Protein AF-A0A2V8Q7W3-F1 (afdb_monomer_lite)

Foldseek 3Di:
DDDDPPDDDDPDDDQWAKEWEFDAPDLVGDTDIFIAIGGDDPQDFQVNVLVRCQVFVATPVRHHDHRDDAFDDDLPPDPLRQWWQWVNDTDRRSRHGRSPHDPPIYTGHDPVDSD

Secondary structure (DSSP, 8-state):
----------SS--SEEEEEEEE-SSTTSPPEEEEEEEE--TT-BHHHHHHHHHHS-B-TTS-B-PPP----S-SSSSS-TTEEEETTEEEETTT-BGGGSPSSEEEE--TTS--

Sequence (115 aa):
MSATHSNRKSTTPPKTVEVHIRRRANPDSAQYWEEFEIPYRPNLNVITVLMEIQKNPVTKAGTKTTPPVWSMNCLEQVCGICTMVINGRARQSCSALIDNLEQPIKLEPMSKFPN

Structure (mmCIF, N/CA/C/O backbone):
data_AF-A0A2V8Q7W3-F1
#
_entry.id   AF-A0A2V8Q7W3-F1
#
loop_
_atom_site.group_PDB
_atom_site.id
_atom_site.type_symbol
_atom_site.label_atom_id
_atom_site.label_alt_id
_atom_site.label_comp_id
_atom_site.label_asym_id
_atom_site.label_entity_id
_atom_site.label_seq_id
_atom_site.pdbx_PDB_ins_code
_atom_site.Cartn_x
_atom_site.Cartn_y
_atom_site.Cartn_z
_atom_site.occupancy
_atom_site.B_iso_or_equiv
_atom_site.auth_seq_id
_atom_site.auth_comp_id
_atom_site.auth_asym_id
_atom_site.auth_atom_id
_atom_site.pdbx_PDB_model_num
ATOM 1 N N . MET A 1 1 ? -31.824 0.593 -17.071 1.00 37.53 1 MET A N 1
ATOM 2 C CA . MET A 1 1 ? -31.912 -0.314 -15.908 1.00 37.53 1 MET A CA 1
ATOM 3 C C . MET A 1 1 ? -30.762 0.035 -14.975 1.00 37.53 1 MET A C 1
ATOM 5 O O . MET A 1 1 ? -29.636 -0.367 -15.228 1.00 37.53 1 MET A O 1
ATOM 9 N N . SER A 1 2 ? -31.019 0.908 -14.000 1.00 38.16 2 SER A N 1
ATOM 10 C CA . SER A 1 2 ? -29.998 1.444 -13.090 1.00 38.16 2 SER A CA 1
ATOM 11 C C . SER A 1 2 ? -29.834 0.524 -11.886 1.00 38.16 2 SER A C 1
ATOM 13 O O . SER A 1 2 ? -30.788 0.332 -11.139 1.00 38.16 2 SER A O 1
ATOM 15 N N . ALA A 1 3 ? -28.635 -0.019 -11.681 1.00 40.38 3 ALA A N 1
ATOM 16 C CA . ALA A 1 3 ? -28.267 -0.701 -10.445 1.00 40.38 3 ALA A CA 1
ATOM 17 C C . ALA A 1 3 ? -27.443 0.256 -9.572 1.00 40.38 3 ALA A C 1
ATOM 19 O O . ALA A 1 3 ? -26.225 0.377 -9.711 1.00 40.38 3 ALA A O 1
ATOM 20 N N . THR A 1 4 ? -28.128 0.968 -8.680 1.00 44.62 4 THR A N 1
ATOM 21 C CA . THR A 1 4 ? -27.537 1.729 -7.574 1.00 44.62 4 THR A CA 1
ATOM 22 C C . THR A 1 4 ? -26.795 0.782 -6.631 1.00 44.62 4 THR A C 1
ATOM 24 O O . THR A 1 4 ? -27.418 0.090 -5.830 1.00 44.62 4 THR A O 1
ATOM 27 N N . HIS A 1 5 ? -25.463 0.769 -6.693 1.00 45.50 5 HIS A N 1
ATOM 28 C CA . HIS A 1 5 ? -24.632 0.172 -5.647 1.00 45.50 5 HIS A CA 1
ATOM 29 C C . HIS A 1 5 ? -24.523 1.163 -4.483 1.00 45.50 5 HIS A C 1
ATOM 31 O O . HIS A 1 5 ? -23.671 2.049 -4.467 1.00 45.50 5 HIS A O 1
ATOM 37 N N . SER A 1 6 ? -25.437 1.040 -3.520 1.00 48.25 6 SER A N 1
ATOM 38 C CA . SER A 1 6 ? -25.343 1.725 -2.231 1.00 48.25 6 SER A CA 1
ATOM 39 C C . SER A 1 6 ? -24.322 0.984 -1.363 1.00 48.25 6 SER A C 1
ATOM 41 O O . SER A 1 6 ? -24.628 -0.050 -0.775 1.00 48.25 6 SER A O 1
ATOM 43 N N . ASN A 1 7 ? -23.085 1.482 -1.321 1.00 52.91 7 ASN A N 1
ATOM 44 C CA . ASN A 1 7 ? -22.063 0.961 -0.419 1.00 52.91 7 ASN A CA 1
ATOM 45 C C . ASN A 1 7 ? -22.307 1.531 0.992 1.00 52.91 7 ASN A C 1
ATOM 47 O O . ASN A 1 7 ? -21.956 2.677 1.280 1.00 52.91 7 ASN A O 1
ATOM 51 N N . ARG A 1 8 ? -22.965 0.757 1.864 1.00 49.94 8 ARG A N 1
ATOM 52 C CA . ARG A 1 8 ? -23.105 1.086 3.292 1.00 49.94 8 ARG A CA 1
ATOM 53 C C . ARG A 1 8 ? -21.735 0.952 3.965 1.00 49.94 8 ARG A C 1
ATOM 55 O O . ARG A 1 8 ? -21.333 -0.151 4.317 1.00 49.94 8 ARG A O 1
ATOM 62 N N . LYS A 1 9 ? -21.044 2.072 4.204 1.00 55.06 9 LYS A N 1
ATOM 63 C CA . LYS A 1 9 ? -19.940 2.104 5.178 1.00 55.06 9 LYS A CA 1
ATOM 64 C C . LYS A 1 9 ? -20.516 1.812 6.571 1.00 55.06 9 LYS A C 1
ATOM 66 O O . LYS A 1 9 ? -21.441 2.491 7.012 1.00 55.06 9 LYS A O 1
ATOM 71 N N . SER A 1 10 ? -20.002 0.784 7.240 1.00 53.62 10 SER A N 1
ATOM 72 C CA . SER A 1 10 ? -20.343 0.435 8.622 1.00 53.62 10 SER A CA 1
ATOM 73 C C . SER A 1 10 ? -19.982 1.572 9.588 1.00 53.62 10 SER A C 1
ATOM 75 O O . SER A 1 10 ? -18.913 2.163 9.478 1.00 53.62 10 SER A O 1
ATOM 77 N N . THR A 1 11 ? -20.852 1.856 10.561 1.00 63.66 11 THR A N 1
ATOM 78 C CA . THR A 1 11 ? -20.721 2.970 11.526 1.00 63.66 11 THR A CA 1
ATOM 79 C C . THR A 1 11 ? -19.593 2.783 12.555 1.00 63.66 11 THR A C 1
ATOM 81 O O . THR A 1 11 ? -19.279 3.704 13.302 1.00 63.66 11 THR A O 1
ATOM 84 N N . THR A 1 12 ? -18.958 1.610 12.602 1.00 72.94 12 THR A N 1
ATOM 85 C CA . THR A 1 12 ? -17.813 1.324 13.477 1.00 72.94 12 THR A CA 1
ATOM 86 C C . THR A 1 12 ? -16.576 1.059 12.620 1.00 72.94 12 THR A C 1
ATOM 88 O O . THR A 1 12 ? -16.663 0.230 11.707 1.00 72.94 12 THR A O 1
ATOM 91 N N . PRO A 1 13 ? -15.440 1.739 12.878 1.00 76.31 13 PRO A N 1
ATOM 92 C CA . PRO A 1 13 ? -14.206 1.474 12.152 1.00 76.31 13 PRO A CA 1
ATOM 93 C C . PRO A 1 13 ? -13.745 0.028 12.390 1.00 76.31 13 PRO A C 1
ATOM 95 O O . PRO A 1 13 ? -13.917 -0.495 13.498 1.00 76.31 13 PRO A O 1
ATOM 98 N N . PRO A 1 14 ? -13.178 -0.640 11.371 1.00 86.25 14 PRO A N 1
ATOM 99 C CA . PRO A 1 14 ? -12.709 -2.009 11.518 1.00 86.25 14 PRO A CA 1
ATOM 100 C C . PRO A 1 14 ? -11.544 -2.072 12.514 1.00 86.25 14 PRO A C 1
ATOM 102 O O . PRO A 1 14 ? -10.823 -1.097 12.709 1.00 86.25 14 PRO A O 1
ATOM 105 N N . LYS A 1 15 ? -11.342 -3.229 13.153 1.00 92.00 15 LYS A N 1
ATOM 106 C CA . LYS A 1 15 ? -10.184 -3.439 14.042 1.00 92.00 15 LYS A CA 1
ATOM 107 C C . LYS A 1 15 ? -8.879 -3.569 13.256 1.00 92.00 15 LYS A C 1
ATOM 109 O O . LYS A 1 15 ? -7.822 -3.177 13.744 1.00 92.00 15 LYS A O 1
ATOM 114 N N . THR A 1 16 ? -8.963 -4.126 12.053 1.00 95.50 16 THR A N 1
ATOM 115 C CA . THR A 1 16 ? -7.827 -4.429 11.187 1.00 95.50 16 THR A CA 1
ATOM 116 C C . THR A 1 16 ? -8.133 -4.071 9.734 1.00 95.50 16 THR A C 1
ATOM 118 O O . THR A 1 16 ? -9.282 -3.865 9.345 1.00 95.50 16 THR A O 1
ATOM 121 N N . VAL A 1 17 ? -7.075 -3.938 8.945 1.00 96.25 17 VAL A N 1
ATOM 122 C CA . VAL A 1 17 ? -7.081 -3.625 7.516 1.00 96.25 17 VAL A CA 1
ATOM 123 C C . VAL A 1 17 ? -6.414 -4.795 6.810 1.00 96.25 17 VAL A C 1
ATOM 125 O O . VAL A 1 17 ? -5.293 -5.161 7.170 1.00 96.25 17 VAL A O 1
ATOM 128 N N . GLU A 1 18 ? -7.078 -5.356 5.805 1.00 97.62 18 GLU A N 1
ATOM 129 C CA . GLU A 1 18 ? -6.526 -6.444 5.004 1.00 97.62 18 GLU A CA 1
ATOM 130 C C . GLU A 1 18 ? -5.922 -5.896 3.711 1.00 97.62 18 GLU A C 1
ATOM 132 O O . GLU A 1 18 ? -6.578 -5.180 2.948 1.00 97.62 18 GLU A O 1
ATOM 137 N N . VAL A 1 19 ? -4.655 -6.227 3.465 1.00 98.06 19 VAL A N 1
ATOM 138 C CA . VAL A 1 19 ? -3.912 -5.739 2.303 1.00 98.06 19 VAL A CA 1
ATOM 139 C C . VAL A 1 19 ? -3.241 -6.894 1.584 1.00 98.06 19 VAL A C 1
ATOM 141 O O . VAL A 1 19 ? -2.495 -7.671 2.174 1.00 98.06 19 VAL A O 1
ATOM 144 N N . HIS A 1 20 ? -3.507 -6.998 0.289 1.00 98.56 20 HIS A N 1
ATOM 145 C CA . HIS A 1 20 ? -2.921 -7.977 -0.614 1.00 98.56 20 HIS A CA 1
ATOM 146 C C . HIS A 1 20 ? -1.891 -7.268 -1.481 1.00 98.56 20 HIS A C 1
ATOM 148 O O . HIS A 1 20 ? -2.213 -6.310 -2.185 1.00 98.56 20 HIS A O 1
ATOM 154 N N . ILE A 1 21 ? -0.649 -7.730 -1.440 1.00 98.25 21 ILE A N 1
ATOM 155 C CA . ILE A 1 21 ? 0.455 -7.149 -2.202 1.00 98.25 21 ILE A CA 1
ATOM 156 C C . ILE A 1 21 ? 0.864 -8.144 -3.279 1.00 98.25 21 ILE A C 1
ATOM 158 O O . ILE A 1 21 ? 1.189 -9.292 -2.976 1.00 98.25 21 ILE A O 1
ATOM 162 N N . ARG A 1 22 ? 0.873 -7.706 -4.540 1.00 96.81 22 ARG A N 1
ATOM 163 C CA . ARG A 1 22 ? 1.427 -8.489 -5.645 1.00 96.81 22 ARG A CA 1
ATOM 164 C C . ARG A 1 22 ? 2.943 -8.367 -5.628 1.00 96.81 22 ARG A C 1
ATOM 166 O O . ARG A 1 22 ? 3.490 -7.281 -5.820 1.00 96.81 22 ARG A O 1
ATOM 173 N N . ARG A 1 23 ? 3.616 -9.484 -5.377 1.00 94.12 23 ARG A N 1
ATOM 174 C CA . ARG A 1 23 ? 5.060 -9.568 -5.150 1.00 94.12 23 ARG A CA 1
ATOM 175 C C . ARG A 1 23 ? 5.714 -10.513 -6.143 1.00 94.12 23 ARG A C 1
ATOM 177 O O . ARG A 1 23 ? 5.060 -11.362 -6.738 1.00 94.12 23 ARG A O 1
ATOM 184 N N . ARG A 1 24 ? 7.025 -10.362 -6.291 1.00 92.88 24 ARG A N 1
ATOM 185 C CA . ARG A 1 24 ? 7.926 -11.321 -6.931 1.00 92.88 24 ARG A CA 1
ATOM 186 C C . ARG A 1 24 ? 9.271 -11.270 -6.210 1.00 92.88 24 ARG A C 1
ATOM 188 O O . ARG A 1 24 ? 9.597 -10.243 -5.614 1.00 92.88 24 ARG A O 1
ATOM 195 N N . ALA A 1 25 ? 10.035 -12.355 -6.240 1.00 90.31 25 ALA A N 1
ATOM 196 C CA . ALA A 1 25 ? 11.333 -12.423 -5.566 1.00 90.31 25 ALA A CA 1
ATOM 197 C C . ALA A 1 25 ? 12.440 -11.708 -6.359 1.00 90.31 25 ALA A C 1
ATOM 199 O O . ALA A 1 25 ? 13.340 -11.106 -5.782 1.00 90.31 25 ALA A O 1
ATOM 200 N N . ASN A 1 26 ? 12.376 -11.792 -7.687 1.00 89.69 26 ASN A N 1
ATOM 201 C CA . ASN A 1 26 ? 13.331 -11.220 -8.633 1.00 89.69 26 ASN A CA 1
ATOM 202 C C . ASN A 1 26 ? 12.685 -11.058 -10.029 1.00 89.69 26 ASN A C 1
ATOM 204 O O . ASN A 1 26 ? 11.550 -11.517 -10.224 1.00 89.69 26 ASN A O 1
ATOM 208 N N . PRO A 1 27 ? 13.388 -10.436 -11.000 1.00 87.75 27 PRO A N 1
ATOM 209 C CA . PRO A 1 27 ? 12.859 -10.204 -12.336 1.00 87.75 27 PRO A CA 1
ATOM 210 C C . PRO A 1 27 ? 12.343 -11.405 -13.123 1.00 87.75 27 PRO A C 1
ATOM 212 O O . PRO A 1 27 ? 11.419 -11.244 -13.922 1.00 87.75 27 PRO A O 1
ATOM 215 N N . ASP A 1 28 ? 12.877 -12.586 -12.838 1.00 90.19 28 ASP A N 1
ATOM 216 C CA . ASP A 1 28 ? 12.583 -13.821 -13.567 1.00 90.19 28 ASP A CA 1
ATOM 217 C C . ASP A 1 28 ? 11.594 -14.728 -12.815 1.00 90.19 28 ASP A C 1
ATOM 219 O O . ASP A 1 28 ? 11.186 -15.779 -13.308 1.00 90.19 28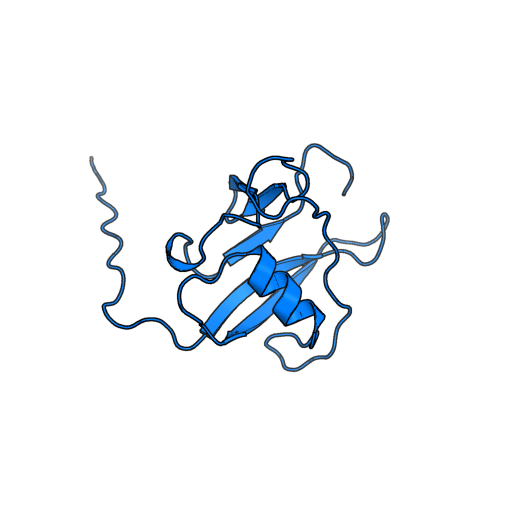 ASP A O 1
ATOM 223 N N . SER A 1 29 ? 11.190 -14.334 -11.604 1.00 92.25 29 SER A N 1
ATOM 224 C CA . SER A 1 29 ? 10.275 -15.106 -10.762 1.00 92.25 29 SER A CA 1
ATOM 225 C C . SER A 1 29 ? 8.804 -14.804 -11.053 1.00 92.25 29 SER A C 1
ATOM 227 O O . SER A 1 29 ? 8.425 -13.674 -11.376 1.00 92.25 29 SER A O 1
ATOM 229 N N . ALA A 1 30 ? 7.957 -15.821 -10.877 1.00 93.19 30 ALA A N 1
ATOM 230 C CA . ALA A 1 30 ? 6.513 -15.668 -10.975 1.00 93.19 30 ALA A CA 1
ATOM 231 C C . ALA A 1 30 ? 5.988 -14.677 -9.926 1.00 93.19 30 ALA A C 1
ATOM 233 O O . ALA A 1 30 ? 6.448 -14.639 -8.783 1.00 93.19 30 ALA A O 1
ATOM 234 N N . GLN A 1 31 ? 4.992 -13.889 -10.323 1.00 93.94 31 GLN A N 1
ATOM 235 C CA . GLN A 1 31 ? 4.292 -13.007 -9.403 1.00 93.94 31 GLN A CA 1
ATOM 236 C C . GLN A 1 31 ? 3.300 -13.806 -8.556 1.00 93.94 31 GLN A C 1
ATOM 238 O O . GLN A 1 31 ? 2.613 -14.694 -9.061 1.00 93.94 31 GLN A O 1
ATOM 243 N N . TYR A 1 32 ? 3.195 -13.452 -7.284 1.00 95.75 32 TYR A N 1
ATOM 244 C CA . TYR A 1 32 ? 2.280 -14.063 -6.328 1.00 95.75 32 TYR A CA 1
ATOM 245 C C . TYR A 1 32 ? 1.622 -12.991 -5.462 1.00 95.75 32 TYR A C 1
ATOM 247 O O . TYR A 1 32 ? 2.119 -11.870 -5.342 1.00 95.75 32 TYR A O 1
ATOM 255 N N . TRP A 1 33 ? 0.482 -13.333 -4.871 1.00 97.56 33 TRP A N 1
ATOM 256 C CA . TRP A 1 33 ? -0.180 -12.489 -3.885 1.00 97.56 33 TRP A CA 1
ATOM 257 C C . TRP A 1 33 ? 0.286 -12.872 -2.494 1.00 97.56 33 TRP A C 1
ATOM 259 O O . TRP A 1 33 ? 0.323 -14.051 -2.147 1.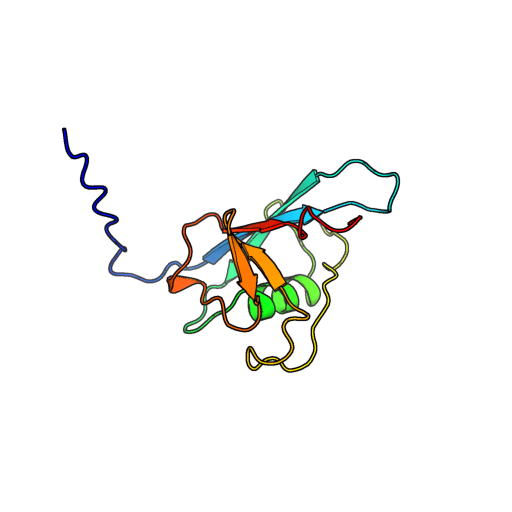00 97.56 33 TRP A O 1
ATOM 269 N N . GLU A 1 34 ? 0.630 -11.867 -1.706 1.00 97.75 34 GLU A N 1
ATOM 270 C CA . GLU A 1 34 ? 0.909 -12.038 -0.293 1.00 97.75 34 GLU A CA 1
ATOM 271 C C . GLU A 1 34 ? -0.045 -11.171 0.521 1.00 97.75 34 GLU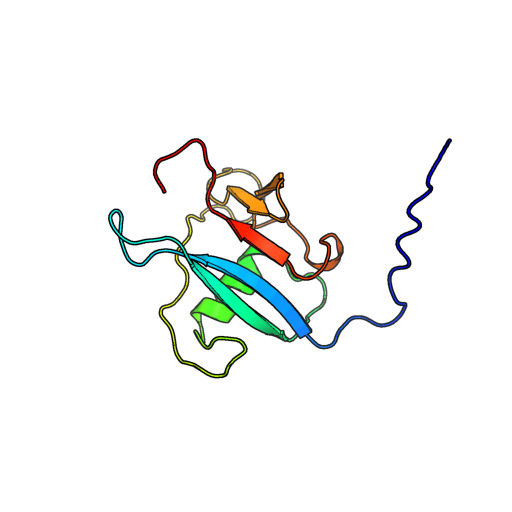 A C 1
ATOM 273 O O . GLU A 1 34 ? -0.241 -9.990 0.229 1.00 97.75 34 GLU A O 1
ATOM 278 N N . GLU A 1 35 ? -0.668 -11.786 1.518 1.00 98.50 35 GLU A N 1
ATOM 279 C CA . GLU A 1 35 ? -1.746 -11.188 2.295 1.00 98.50 35 GLU A CA 1
ATOM 280 C C . GLU A 1 35 ? -1.236 -10.767 3.668 1.00 98.50 35 GLU A C 1
ATOM 282 O O . GLU A 1 35 ? -0.532 -11.519 4.347 1.00 98.50 35 GLU A O 1
ATOM 287 N N . PHE A 1 36 ? -1.631 -9.573 4.092 1.00 98.38 36 PHE A N 1
ATOM 288 C CA . PHE A 1 36 ? -1.263 -8.973 5.364 1.00 98.38 36 PHE A CA 1
ATOM 289 C C . PHE A 1 36 ? -2.504 -8.454 6.073 1.00 98.38 36 PHE A C 1
ATOM 291 O O . PHE A 1 36 ? -3.440 -7.963 5.440 1.00 98.38 36 PHE A O 1
ATOM 298 N N . GLU A 1 37 ? -2.479 -8.518 7.398 1.00 97.50 37 GLU A N 1
ATOM 299 C CA . GLU A 1 37 ? -3.500 -7.928 8.250 1.00 97.50 37 GLU A CA 1
ATOM 300 C C . GLU A 1 37 ? -2.826 -6.972 9.233 1.00 97.50 37 GLU A C 1
ATOM 302 O O . GLU A 1 37 ? -1.915 -7.361 9.964 1.00 97.50 37 GLU A O 1
ATOM 307 N N . ILE A 1 38 ? -3.241 -5.705 9.215 1.00 95.88 38 ILE A N 1
ATOM 308 C CA . ILE A 1 38 ? -2.604 -4.635 9.990 1.00 95.88 38 ILE A CA 1
ATOM 309 C C . ILE A 1 38 ? -3.630 -3.990 10.922 1.00 95.88 38 ILE A C 1
ATOM 311 O O . ILE A 1 38 ? -4.754 -3.735 10.485 1.00 95.88 38 ILE A O 1
ATOM 315 N N . PRO A 1 39 ? -3.279 -3.682 12.187 1.00 95.00 39 PRO A N 1
ATOM 316 C CA . PRO A 1 39 ? -4.161 -2.943 13.082 1.00 95.00 39 PRO A CA 1
ATOM 317 C C . PRO A 1 39 ? -4.597 -1.613 12.468 1.00 95.00 39 PRO A C 1
ATOM 319 O O . PRO A 1 39 ? -3.774 -0.813 12.012 1.00 95.00 39 PRO A O 1
ATOM 322 N N . TYR A 1 40 ? -5.903 -1.369 12.467 1.00 94.88 40 TYR A N 1
ATOM 323 C CA . TYR A 1 40 ? -6.457 -0.122 11.968 1.00 94.88 40 TYR A CA 1
ATOM 324 C C . TYR A 1 40 ? -6.094 1.047 12.893 1.00 94.88 40 TYR A C 1
ATOM 326 O O . TYR A 1 40 ? -6.088 0.924 14.120 1.00 94.88 40 TYR A O 1
ATOM 334 N N . ARG A 1 41 ? -5.835 2.211 12.289 1.00 92.94 41 ARG A N 1
ATOM 335 C CA . ARG A 1 41 ? -5.647 3.494 12.975 1.00 92.94 41 ARG A CA 1
ATOM 336 C C . ARG A 1 41 ? -6.357 4.585 12.171 1.00 92.94 41 ARG A C 1
ATOM 338 O O . ARG A 1 41 ? -6.325 4.508 10.943 1.00 92.94 41 ARG A O 1
ATOM 345 N N . PRO A 1 42 ? -6.930 5.621 12.806 1.00 92.44 42 PRO A N 1
ATOM 346 C CA . PRO A 1 42 ? -7.471 6.763 12.074 1.00 92.44 42 PRO A CA 1
ATOM 347 C C . PRO A 1 42 ? -6.431 7.387 11.136 1.00 92.44 42 PRO A C 1
ATOM 349 O O . PRO A 1 42 ? -5.255 7.490 11.494 1.00 92.44 42 PRO A O 1
ATOM 352 N N . ASN A 1 43 ? -6.874 7.829 9.955 1.00 90.50 43 ASN A N 1
ATOM 353 C CA . ASN A 1 43 ? -6.041 8.490 8.941 1.00 90.50 43 ASN A CA 1
ATOM 354 C C . ASN A 1 43 ? -4.884 7.629 8.395 1.00 90.50 43 ASN A C 1
ATOM 356 O O . ASN A 1 43 ? -3.878 8.163 7.924 1.00 90.50 43 ASN A O 1
ATOM 360 N N . LEU A 1 44 ? -5.009 6.298 8.438 1.00 94.88 44 LEU A N 1
ATOM 361 C CA . LEU A 1 44 ? -4.047 5.409 7.791 1.00 94.88 44 LEU A CA 1
ATOM 362 C C . LEU A 1 44 ? -4.060 5.655 6.274 1.00 94.88 44 LEU A C 1
ATOM 364 O O . LEU A 1 44 ? -5.122 5.724 5.654 1.00 94.88 44 LEU A O 1
ATOM 368 N N . ASN A 1 45 ? -2.882 5.741 5.664 1.00 97.44 45 ASN A N 1
ATOM 369 C CA . ASN A 1 45 ? -2.705 5.706 4.215 1.00 97.44 45 ASN A CA 1
ATOM 370 C C . ASN A 1 45 ? -1.916 4.453 3.810 1.00 97.44 45 ASN A C 1
ATOM 372 O O . ASN A 1 45 ? -1.332 3.760 4.649 1.00 97.44 45 ASN A O 1
ATOM 376 N N . VAL A 1 46 ? -1.887 4.159 2.512 1.00 98.19 46 VAL A N 1
ATOM 377 C CA . VAL A 1 46 ? -1.227 2.954 1.990 1.00 98.19 46 VAL A CA 1
ATOM 378 C C . VAL A 1 46 ? 0.276 2.931 2.286 1.00 98.19 46 VAL A C 1
ATOM 380 O O . VAL A 1 46 ? 0.802 1.875 2.627 1.00 98.19 46 VAL A O 1
ATOM 383 N N . ILE A 1 47 ? 0.984 4.066 2.232 1.00 97.75 47 ILE A N 1
ATOM 384 C CA . ILE A 1 47 ? 2.422 4.081 2.554 1.00 97.75 47 ILE A CA 1
ATOM 385 C C . ILE A 1 47 ? 2.690 3.709 4.016 1.00 97.75 47 ILE A C 1
ATOM 387 O O . ILE A 1 47 ? 3.633 2.978 4.304 1.00 97.75 47 ILE A O 1
ATOM 391 N N . THR A 1 48 ? 1.828 4.146 4.934 1.00 96.56 48 THR A N 1
ATOM 392 C CA . THR A 1 48 ? 1.944 3.818 6.356 1.00 96.56 48 THR A CA 1
ATOM 393 C C . THR A 1 48 ? 1.675 2.334 6.602 1.00 96.56 48 THR A C 1
ATOM 395 O O . THR A 1 48 ? 2.364 1.731 7.420 1.00 96.56 48 THR A O 1
ATOM 398 N N . VAL A 1 49 ? 0.726 1.726 5.877 1.00 97.38 49 VAL A N 1
ATOM 399 C CA . VAL A 1 49 ? 0.522 0.265 5.894 1.00 97.38 49 VAL A CA 1
ATOM 400 C C . VAL A 1 49 ? 1.787 -0.461 5.440 1.00 97.38 49 VAL A C 1
ATOM 402 O O . VAL A 1 49 ? 2.237 -1.377 6.122 1.00 97.38 49 VAL A O 1
ATOM 405 N N . LEU A 1 50 ? 2.380 -0.052 4.313 1.00 97.94 50 LEU A N 1
ATOM 406 C CA . LEU A 1 50 ? 3.596 -0.680 3.783 1.00 97.94 50 LEU A CA 1
ATOM 407 C C . LEU A 1 50 ? 4.768 -0.579 4.768 1.00 97.94 50 LEU A C 1
ATOM 409 O O . LEU A 1 50 ? 5.474 -1.562 4.982 1.00 97.94 50 LEU A O 1
ATOM 413 N N . MET A 1 51 ? 4.940 0.579 5.414 1.00 96.75 51 MET A N 1
ATOM 414 C CA . MET A 1 51 ? 5.930 0.765 6.480 1.00 96.75 51 MET A CA 1
ATOM 415 C C . MET A 1 51 ? 5.642 -0.111 7.704 1.00 96.75 51 MET A C 1
ATOM 417 O O . MET A 1 51 ? 6.576 -0.625 8.314 1.00 96.75 51 MET A O 1
ATOM 421 N N . GLU A 1 52 ? 4.374 -0.301 8.075 1.00 96.50 52 GLU A N 1
ATOM 422 C CA . GLU A 1 52 ? 3.996 -1.161 9.201 1.00 96.50 52 GLU A CA 1
ATOM 423 C C . GLU A 1 52 ? 4.334 -2.631 8.920 1.00 96.50 52 GLU A C 1
ATOM 425 O O . GLU A 1 52 ? 4.965 -3.286 9.748 1.00 96.50 52 GLU A O 1
ATOM 430 N N . ILE A 1 53 ? 4.027 -3.112 7.710 1.00 97.56 53 ILE A N 1
ATOM 431 C CA . ILE A 1 53 ? 4.439 -4.443 7.242 1.00 97.56 53 ILE A CA 1
ATOM 432 C C . ILE A 1 53 ? 5.970 -4.551 7.222 1.00 97.56 53 ILE A C 1
ATOM 434 O O . ILE A 1 53 ? 6.526 -5.567 7.625 1.00 97.56 53 ILE A O 1
ATOM 438 N N . GLN A 1 54 ? 6.678 -3.508 6.780 1.00 97.00 54 GLN A N 1
ATOM 439 C CA . GLN A 1 54 ? 8.141 -3.515 6.712 1.00 97.00 54 GLN A CA 1
ATOM 440 C C . GLN A 1 54 ? 8.801 -3.660 8.094 1.00 97.00 54 GLN A C 1
ATOM 442 O O . GLN A 1 54 ? 9.824 -4.336 8.200 1.00 97.00 54 GLN A O 1
ATOM 447 N N . LYS A 1 55 ? 8.217 -3.076 9.151 1.00 96.69 55 LYS A N 1
ATOM 448 C CA . LYS A 1 55 ? 8.719 -3.210 10.532 1.00 96.69 55 LYS A CA 1
ATOM 449 C C . LYS A 1 55 ? 8.591 -4.634 11.076 1.00 96.69 55 LYS A C 1
ATOM 451 O O . LYS A 1 55 ? 9.437 -5.057 11.859 1.00 96.69 55 LYS A O 1
ATOM 456 N N . ASN A 1 56 ? 7.539 -5.357 10.691 1.00 96.25 56 ASN A N 1
ATOM 457 C CA . ASN A 1 56 ? 7.290 -6.732 11.119 1.00 96.25 56 ASN A CA 1
ATOM 458 C C . ASN A 1 56 ? 6.688 -7.554 9.961 1.00 96.25 56 ASN A C 1
ATOM 460 O O . ASN A 1 56 ? 5.466 -7.706 9.893 1.00 96.25 56 ASN A O 1
ATOM 464 N N . PRO A 1 57 ? 7.519 -8.067 9.033 1.00 97.00 57 PRO A N 1
ATOM 465 C CA . PRO A 1 57 ? 7.050 -8.696 7.802 1.00 97.00 57 PRO A CA 1
ATOM 466 C C . PRO A 1 57 ? 6.529 -10.109 8.077 1.00 97.00 57 PRO A C 1
ATOM 468 O O . PRO A 1 57 ? 7.231 -11.110 7.916 1.00 97.00 57 PRO A O 1
ATOM 471 N N . VAL A 1 58 ? 5.277 -10.181 8.514 1.00 98.00 58 VAL A N 1
ATOM 472 C CA . VAL A 1 58 ? 4.556 -11.418 8.811 1.00 98.00 58 VAL A CA 1
ATOM 473 C C . VAL A 1 58 ? 3.240 -11.400 8.047 1.00 98.00 58 VAL A C 1
ATOM 475 O O . VAL A 1 58 ? 2.485 -10.435 8.131 1.00 98.00 58 VAL A O 1
ATOM 478 N N . THR A 1 59 ? 2.978 -12.455 7.281 1.00 97.75 59 THR A N 1
ATOM 479 C CA . THR A 1 59 ? 1.739 -12.592 6.509 1.00 97.75 59 THR A CA 1
ATOM 480 C C . THR A 1 59 ? 0.541 -12.815 7.429 1.00 97.75 59 THR A C 1
ATOM 482 O O . THR A 1 59 ? 0.688 -13.201 8.590 1.00 97.75 59 THR A O 1
ATOM 485 N N . LYS A 1 60 ? -0.673 -12.654 6.899 1.00 97.50 60 LYS A N 1
ATOM 486 C CA . LYS A 1 60 ? -1.930 -12.971 7.597 1.00 97.50 60 LYS A CA 1
ATOM 487 C C . LYS A 1 60 ? -1.964 -14.411 8.137 1.00 97.50 60 LYS A C 1
ATOM 489 O O . LYS A 1 60 ? -2.570 -14.667 9.170 1.00 97.50 60 LYS A O 1
ATOM 494 N N . ALA A 1 61 ? -1.258 -15.338 7.486 1.00 97.00 61 ALA A N 1
ATOM 495 C CA . ALA A 1 61 ? -1.109 -16.727 7.929 1.00 97.00 61 ALA A CA 1
ATOM 496 C C . ALA A 1 61 ? -0.062 -16.927 9.050 1.00 97.00 61 ALA A C 1
ATOM 498 O O . ALA A 1 61 ? 0.234 -18.062 9.417 1.00 97.00 61 ALA A O 1
ATOM 499 N N . GLY A 1 62 ? 0.552 -15.859 9.570 1.00 96.88 62 GLY A N 1
ATOM 500 C CA . GLY A 1 62 ? 1.586 -15.932 10.608 1.00 96.88 62 GLY A CA 1
ATOM 501 C C . GLY A 1 62 ? 2.972 -16.338 10.094 1.00 96.88 62 GLY A C 1
ATOM 502 O O . GLY A 1 62 ? 3.868 -16.617 10.890 1.00 96.88 62 GLY A O 1
ATOM 503 N N . THR A 1 63 ? 3.180 -16.374 8.775 1.00 97.38 63 THR A N 1
ATOM 504 C CA . THR A 1 63 ? 4.465 -16.765 8.176 1.00 97.38 63 THR A CA 1
ATOM 505 C C . THR A 1 63 ? 5.376 -15.549 8.039 1.00 97.38 63 THR A C 1
ATOM 507 O O . THR A 1 63 ? 4.965 -14.525 7.496 1.00 97.38 63 THR A O 1
ATOM 510 N N . LYS A 1 64 ? 6.626 -15.647 8.507 1.00 97.25 64 LYS A N 1
ATOM 511 C CA . LYS A 1 64 ? 7.634 -14.599 8.280 1.00 97.25 64 LYS A CA 1
ATOM 512 C C . LYS A 1 64 ? 7.982 -14.519 6.796 1.00 97.25 64 LYS A C 1
ATOM 514 O O . LYS A 1 64 ? 8.230 -15.541 6.164 1.00 97.25 64 LYS A O 1
ATOM 519 N N . THR A 1 65 ? 8.051 -13.306 6.269 1.00 96.69 65 THR A N 1
ATOM 520 C CA . THR A 1 65 ? 8.384 -13.030 4.870 1.00 96.69 65 THR A CA 1
ATOM 521 C C . THR A 1 65 ? 9.419 -11.909 4.773 1.00 96.69 65 THR A C 1
ATOM 523 O O . THR A 1 65 ? 9.927 -11.404 5.776 1.00 96.69 65 THR A O 1
ATOM 526 N N . THR A 1 66 ? 9.777 -11.532 3.551 1.00 96.38 66 THR A N 1
ATOM 527 C CA . THR A 1 66 ? 10.667 -10.398 3.297 1.00 96.38 66 THR A CA 1
ATOM 528 C C . THR A 1 66 ? 9.896 -9.079 3.399 1.00 96.38 66 THR A C 1
ATOM 530 O O . THR A 1 66 ? 8.722 -9.021 3.015 1.00 96.38 66 THR A O 1
ATOM 533 N N . PRO A 1 67 ? 10.520 -7.984 3.863 1.00 96.62 67 PRO A N 1
ATOM 534 C CA . PRO A 1 67 ? 9.862 -6.684 3.873 1.00 96.62 67 PRO A CA 1
ATOM 535 C C . PRO A 1 67 ? 9.480 -6.232 2.451 1.00 96.62 67 PRO A C 1
ATOM 537 O O . PRO A 1 67 ? 10.257 -6.456 1.519 1.00 96.62 67 PRO A O 1
ATOM 540 N N . PRO A 1 68 ? 8.302 -5.617 2.245 1.00 95.94 68 PRO A N 1
ATOM 541 C CA . PRO A 1 68 ? 7.936 -5.067 0.948 1.00 95.94 68 PRO A CA 1
ATOM 542 C C . PRO A 1 68 ? 8.865 -3.906 0.574 1.00 95.94 68 PRO A C 1
ATOM 544 O O . PRO A 1 68 ? 9.306 -3.131 1.429 1.00 95.94 68 PRO A O 1
ATOM 547 N N . VAL A 1 69 ? 9.130 -3.779 -0.726 1.00 93.75 69 VAL A N 1
ATOM 548 C CA . VAL A 1 69 ? 9.962 -2.722 -1.308 1.00 93.75 69 VAL A CA 1
ATOM 549 C C . VAL A 1 69 ? 9.116 -1.912 -2.284 1.00 93.75 69 VAL A C 1
ATOM 551 O O . VAL A 1 69 ? 8.405 -2.473 -3.115 1.00 93.75 69 VAL A O 1
ATOM 554 N N . TRP A 1 70 ? 9.189 -0.588 -2.174 1.00 94.12 70 TRP A N 1
ATOM 555 C CA . TRP A 1 70 ? 8.536 0.365 -3.070 1.00 94.12 70 TRP A CA 1
ATOM 556 C C . TRP A 1 70 ? 9.351 1.662 -3.117 1.00 94.12 70 TRP A C 1
ATOM 558 O O . TRP A 1 70 ? 10.175 1.923 -2.239 1.00 94.12 70 TRP A O 1
ATOM 568 N N . SER A 1 71 ? 9.118 2.498 -4.126 1.00 94.06 71 SER A N 1
ATOM 569 C CA . SER A 1 71 ? 9.771 3.806 -4.229 1.00 94.06 71 SER A CA 1
ATOM 570 C C . SER A 1 71 ? 8.974 4.883 -3.486 1.00 94.06 71 SER A C 1
ATOM 572 O O . SER A 1 71 ? 7.753 4.965 -3.605 1.00 94.06 71 SER A O 1
ATOM 574 N N . MET A 1 72 ? 9.650 5.737 -2.716 1.00 94.62 72 MET A N 1
ATOM 575 C CA . MET A 1 72 ? 9.045 6.867 -1.996 1.00 94.62 72 MET A CA 1
ATOM 576 C C . MET A 1 72 ? 10.042 8.018 -1.840 1.00 94.62 72 MET A C 1
ATOM 578 O O . MET A 1 72 ? 11.247 7.792 -1.882 1.00 94.62 72 MET A O 1
ATOM 582 N N . ASN A 1 73 ? 9.535 9.246 -1.687 1.00 96.25 73 ASN A N 1
ATOM 583 C CA . ASN A 1 73 ? 10.364 10.428 -1.435 1.00 96.25 73 ASN A CA 1
ATOM 584 C C . ASN A 1 73 ? 9.597 11.500 -0.638 1.00 96.25 73 ASN A C 1
ATOM 586 O O . ASN A 1 73 ? 9.695 11.534 0.579 1.00 96.25 73 ASN A O 1
ATOM 590 N N . CYS A 1 74 ? 8.769 12.328 -1.292 1.00 95.56 74 CYS A N 1
ATOM 591 C CA . CYS A 1 74 ? 8.225 13.546 -0.667 1.00 95.56 74 CYS A CA 1
ATOM 592 C C . CYS A 1 74 ? 7.144 13.332 0.405 1.00 95.56 74 CYS A C 1
ATOM 594 O O . CYS A 1 74 ? 6.863 14.258 1.143 1.00 95.56 74 CYS A O 1
ATOM 596 N N . LEU A 1 75 ? 6.456 12.182 0.431 1.00 95.25 75 LEU A N 1
ATOM 597 C CA . LEU A 1 75 ? 5.307 11.878 1.313 1.00 95.25 75 LEU A CA 1
ATOM 598 C C . LEU A 1 75 ? 4.087 12.832 1.241 1.00 95.25 75 LEU A C 1
ATOM 600 O O . LEU A 1 75 ? 3.079 12.572 1.883 1.00 95.25 75 LEU A O 1
ATOM 604 N N . GLU A 1 76 ? 4.130 13.862 0.398 1.00 94.50 76 GLU A N 1
ATOM 605 C CA . GLU A 1 76 ? 3.128 14.945 0.332 1.00 94.50 76 GLU A CA 1
ATOM 606 C C . GLU A 1 76 ? 2.340 15.000 -0.993 1.00 94.50 76 GLU A C 1
ATOM 608 O O . GLU A 1 76 ? 1.806 16.031 -1.383 1.00 94.50 76 GLU A O 1
ATOM 613 N N . GLN A 1 77 ? 2.287 13.895 -1.738 1.00 94.62 77 GLN A N 1
ATOM 614 C CA . GLN A 1 77 ? 1.628 13.803 -3.052 1.00 94.62 77 GLN A CA 1
ATOM 615 C C . GLN A 1 77 ? 2.224 14.691 -4.175 1.00 94.62 77 GLN A C 1
ATOM 617 O O . GLN A 1 77 ? 1.579 14.942 -5.192 1.00 94.62 77 GLN A O 1
ATOM 622 N N . VAL A 1 78 ? 3.471 15.152 -4.040 1.00 97.06 78 VAL A N 1
ATOM 623 C CA . VAL A 1 78 ? 4.104 16.066 -5.012 1.00 97.06 78 VAL A CA 1
ATOM 624 C C . VAL A 1 78 ? 4.895 15.321 -6.092 1.00 97.06 78 VAL A C 1
ATOM 626 O O . VAL A 1 78 ? 4.689 15.532 -7.282 1.00 97.06 78 VAL A O 1
ATOM 629 N N . CYS A 1 79 ? 5.809 14.430 -5.695 1.00 96.06 79 CYS A N 1
ATOM 630 C CA . CYS A 1 79 ? 6.808 13.866 -6.615 1.00 96.06 79 CYS A CA 1
ATOM 631 C C . CYS A 1 79 ? 6.317 12.688 -7.473 1.00 96.06 79 CYS A C 1
ATOM 633 O O . CYS A 1 79 ? 6.999 12.299 -8.416 1.00 96.06 79 CYS A O 1
ATOM 635 N N . GLY A 1 80 ? 5.194 12.052 -7.123 1.00 95.12 80 GLY A N 1
ATOM 636 C CA . GLY A 1 80 ? 4.650 10.911 -7.870 1.00 95.12 80 GLY A CA 1
ATOM 637 C C . GLY A 1 80 ? 5.438 9.596 -7.778 1.00 95.12 80 GLY A C 1
ATOM 638 O O . GLY A 1 80 ? 4.956 8.581 -8.274 1.00 95.12 80 GLY A O 1
ATOM 639 N N . ILE A 1 81 ? 6.596 9.554 -7.112 1.00 95.69 81 ILE A N 1
ATOM 640 C CA . ILE A 1 81 ? 7.465 8.362 -7.093 1.00 95.69 81 ILE A CA 1
ATOM 641 C C . ILE A 1 81 ? 6.822 7.142 -6.409 1.00 95.69 81 ILE A C 1
ATOM 643 O O . ILE A 1 81 ? 7.132 6.004 -6.733 1.00 95.69 81 ILE A O 1
ATOM 647 N N . CYS A 1 82 ? 5.891 7.381 -5.484 1.00 97.00 82 CYS A N 1
ATOM 648 C CA . CYS A 1 82 ? 5.162 6.341 -4.760 1.00 97.00 82 CYS A CA 1
ATOM 649 C C . CYS A 1 82 ? 3.862 5.910 -5.455 1.00 97.00 82 CYS A C 1
ATOM 651 O O . CYS A 1 82 ? 2.959 5.357 -4.821 1.00 97.00 82 CYS A O 1
ATOM 653 N N . THR A 1 83 ? 3.740 6.19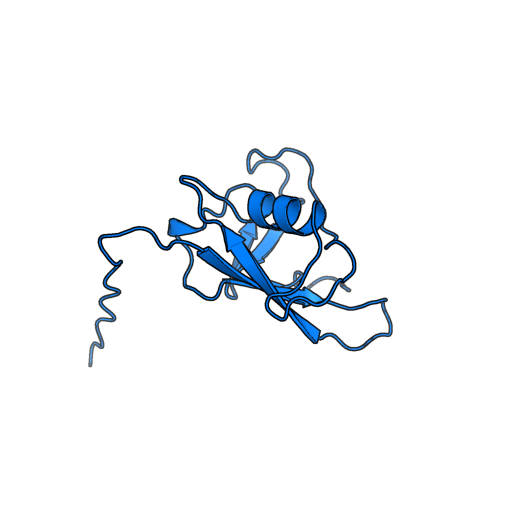8 -6.754 1.00 96.88 83 THR A N 1
ATOM 654 C CA . THR A 1 83 ? 2.592 5.773 -7.554 1.00 96.88 83 THR A CA 1
ATOM 655 C C . THR A 1 83 ? 2.616 4.265 -7.758 1.00 96.88 83 THR A C 1
ATOM 657 O O . THR A 1 83 ? 3.610 3.692 -8.197 1.00 96.88 83 THR A O 1
ATOM 660 N N . MET A 1 84 ? 1.484 3.633 -7.475 1.00 97.06 8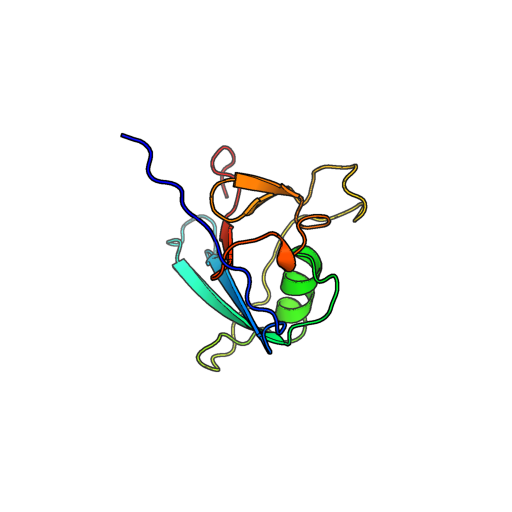4 MET A N 1
ATOM 661 C CA . MET A 1 84 ? 1.240 2.212 -7.696 1.00 97.06 84 MET A CA 1
ATOM 662 C C . MET A 1 84 ? -0.228 2.001 -8.070 1.00 97.06 84 MET A C 1
ATOM 664 O O . MET A 1 84 ? -1.037 2.933 -8.026 1.00 97.06 84 MET A O 1
ATOM 668 N N . VAL A 1 85 ? -0.586 0.785 -8.461 1.00 97.56 85 VAL A N 1
ATOM 669 C CA . VAL A 1 85 ? -1.981 0.417 -8.695 1.00 97.56 85 VAL A CA 1
ATOM 670 C C . VAL A 1 85 ? -2.589 -0.000 -7.358 1.00 97.56 85 VAL A C 1
ATOM 672 O O . VAL A 1 85 ? -2.121 -0.935 -6.718 1.00 97.56 85 VAL A O 1
ATOM 675 N N . ILE A 1 86 ? -3.623 0.721 -6.931 1.00 98.25 86 ILE A N 1
ATOM 676 C CA . ILE A 1 86 ? -4.360 0.502 -5.685 1.00 98.25 86 ILE A CA 1
ATOM 677 C C . ILE A 1 86 ? -5.819 0.235 -6.062 1.00 98.25 86 ILE A C 1
ATOM 679 O O . ILE A 1 86 ? -6.492 1.118 -6.611 1.00 98.25 86 ILE A O 1
ATOM 683 N N . ASN A 1 87 ? -6.299 -0.984 -5.809 1.00 97.81 87 ASN A N 1
ATOM 684 C CA . ASN A 1 87 ? -7.617 -1.479 -6.235 1.00 97.81 87 ASN A CA 1
ATOM 685 C C . ASN A 1 87 ? -7.883 -1.221 -7.731 1.00 97.81 87 ASN A C 1
ATOM 687 O O . ASN A 1 87 ? -8.900 -0.639 -8.114 1.00 97.81 87 ASN A O 1
ATOM 691 N N . GLY A 1 88 ? -6.922 -1.585 -8.585 1.00 96.44 88 GLY A N 1
ATOM 692 C CA . GLY A 1 88 ? -7.035 -1.447 -10.041 1.00 96.44 88 GLY A CA 1
ATOM 693 C C . GLY A 1 88 ? -6.909 -0.016 -10.580 1.00 96.44 88 GLY A C 1
ATOM 694 O O . GLY A 1 88 ? -7.056 0.192 -11.782 1.00 96.44 88 GLY A O 1
ATOM 695 N N . ARG A 1 89 ? -6.627 0.988 -9.735 1.00 96.12 89 ARG A N 1
ATOM 696 C CA . ARG A 1 89 ? -6.425 2.383 -10.167 1.00 96.12 89 ARG A CA 1
ATOM 697 C C . ARG A 1 89 ? -5.055 2.903 -9.760 1.00 96.12 89 ARG A C 1
ATOM 699 O O . ARG A 1 89 ? -4.643 2.716 -8.621 1.00 96.12 89 ARG A O 1
ATOM 706 N N . ALA A 1 90 ? -4.378 3.614 -10.659 1.00 96.19 90 ALA A N 1
ATOM 707 C CA . ALA A 1 90 ? -3.132 4.299 -10.329 1.00 96.19 90 ALA A CA 1
ATOM 708 C C . ALA A 1 90 ? -3.387 5.395 -9.281 1.00 96.19 90 ALA A C 1
ATOM 710 O O . ALA A 1 90 ? -4.227 6.277 -9.481 1.00 96.19 90 ALA A O 1
ATOM 711 N N . ARG A 1 91 ? -2.687 5.316 -8.149 1.00 97.44 91 ARG A N 1
ATOM 712 C CA . ARG A 1 91 ? -2.785 6.252 -7.020 1.00 97.44 91 ARG A CA 1
ATOM 713 C C . ARG A 1 91 ? -1.422 6.379 -6.338 1.00 97.44 91 ARG A C 1
ATOM 715 O O . ARG A 1 91 ? -0.605 5.466 -6.403 1.00 97.44 91 ARG A O 1
ATOM 722 N N . GLN A 1 92 ? -1.188 7.497 -5.655 1.00 97.75 92 GLN A N 1
ATOM 723 C CA . GLN A 1 92 ? 0.012 7.687 -4.838 1.00 97.75 92 GLN A CA 1
ATOM 724 C C . GLN A 1 92 ? -0.214 7.102 -3.442 1.00 97.75 92 GLN A C 1
ATOM 726 O O . GLN A 1 92 ? -1.176 7.470 -2.762 1.00 97.75 92 GLN A O 1
ATOM 731 N N . SER A 1 93 ? 0.658 6.193 -2.999 1.00 97.94 93 SER A N 1
ATOM 732 C CA . SER A 1 93 ? 0.475 5.519 -1.706 1.00 97.94 93 SER A CA 1
ATOM 733 C C . SER A 1 93 ? 0.560 6.472 -0.509 1.00 97.94 93 SER A C 1
ATOM 735 O O . SER A 1 93 ? -0.047 6.197 0.527 1.00 97.94 93 SER A O 1
ATOM 737 N N . CYS A 1 94 ? 1.254 7.608 -0.647 1.00 97.56 94 CYS A N 1
ATOM 738 C CA . CYS A 1 94 ? 1.391 8.605 0.416 1.00 97.56 94 CYS A CA 1
ATOM 739 C C . CYS A 1 94 ? 0.115 9.395 0.731 1.00 97.56 94 CYS A C 1
ATOM 741 O O . CYS A 1 94 ? 0.009 9.949 1.821 1.00 97.56 94 CYS A O 1
ATOM 743 N N . SER A 1 95 ? -0.879 9.401 -0.159 1.00 97.06 95 SER A N 1
ATOM 744 C CA . SER A 1 95 ? -2.140 10.124 0.057 1.00 97.06 95 SER A CA 1
ATOM 745 C C . SER A 1 95 ? -3.392 9.258 -0.060 1.00 97.06 95 SER A C 1
ATOM 747 O O . SER A 1 95 ? -4.492 9.703 0.270 1.00 97.06 95 SER A O 1
ATOM 749 N N . ALA A 1 96 ? -3.254 8.004 -0.497 1.00 97.81 96 ALA A N 1
ATOM 750 C CA . ALA A 1 96 ? -4.360 7.059 -0.559 1.00 97.81 96 ALA A CA 1
ATOM 751 C C . ALA A 1 96 ? -4.790 6.625 0.854 1.00 97.81 96 ALA A C 1
ATOM 753 O O . ALA A 1 96 ? -4.223 5.689 1.418 1.00 97.81 96 ALA A O 1
ATOM 754 N N . LEU A 1 97 ? -5.787 7.315 1.416 1.00 97.50 97 LEU A N 1
ATOM 755 C CA . LEU A 1 97 ? -6.392 6.986 2.710 1.00 97.50 97 LEU A CA 1
ATOM 756 C C . LEU A 1 97 ? -7.142 5.654 2.649 1.00 97.50 97 LEU A C 1
ATOM 758 O O . LEU A 1 97 ? -7.975 5.447 1.766 1.00 97.50 97 LEU A O 1
ATOM 762 N N . ILE A 1 98 ? -6.888 4.792 3.630 1.00 96.50 98 ILE A N 1
ATOM 763 C CA . ILE A 1 98 ? -7.476 3.455 3.755 1.00 96.50 98 ILE A CA 1
ATOM 764 C C . ILE A 1 98 ? -9.002 3.515 3.857 1.00 96.50 98 ILE A C 1
ATOM 766 O O . ILE A 1 98 ? -9.684 2.731 3.206 1.00 96.50 98 ILE A O 1
ATOM 770 N N . ASP A 1 99 ? -9.544 4.510 4.559 1.00 94.38 99 ASP A N 1
ATOM 771 C CA . ASP A 1 99 ? -10.994 4.701 4.726 1.00 94.38 99 ASP A CA 1
ATOM 772 C C . ASP A 1 99 ? -11.741 4.974 3.413 1.00 94.38 99 ASP A C 1
ATOM 774 O O . ASP A 1 99 ? -12.972 4.891 3.353 1.00 94.38 99 ASP A O 1
ATOM 778 N N . ASN A 1 100 ? -11.009 5.321 2.354 1.00 95.44 100 ASN A N 1
ATOM 779 C CA . ASN A 1 100 ? -11.543 5.601 1.024 1.00 95.44 100 ASN A CA 1
ATOM 780 C C . ASN A 1 100 ? -11.324 4.447 0.038 1.00 95.44 100 ASN A C 1
ATOM 782 O O . ASN A 1 100 ? -11.629 4.597 -1.149 1.00 95.44 100 ASN A O 1
ATOM 786 N N . LEU A 1 101 ? -10.792 3.318 0.507 1.00 96.12 101 LEU A N 1
ATOM 787 C CA . LEU A 1 101 ? -10.516 2.138 -0.299 1.00 96.12 101 LEU A CA 1
ATOM 788 C C . LEU A 1 101 ? -11.453 0.995 0.095 1.00 96.12 101 LEU A C 1
ATOM 790 O O . LEU A 1 101 ? -11.810 0.816 1.256 1.00 96.12 101 LEU A O 1
ATOM 794 N N . GLU A 1 102 ? -11.865 0.225 -0.905 1.00 95.75 102 GLU A N 1
ATOM 795 C CA . GLU A 1 102 ? -12.619 -1.008 -0.698 1.00 95.75 102 GLU A CA 1
ATOM 796 C C . GLU A 1 102 ? -11.690 -2.110 -0.173 1.00 95.75 102 GLU A C 1
ATOM 798 O O . GLU A 1 102 ? -10.542 -2.217 -0.610 1.00 95.75 102 GLU A O 1
ATOM 803 N N . GLN A 1 103 ? -12.193 -2.908 0.768 1.00 94.69 103 GLN A N 1
ATOM 804 C CA . GLN A 1 103 ? -11.483 -4.040 1.361 1.00 94.69 103 GLN A CA 1
ATOM 805 C C . GLN A 1 103 ? -11.823 -5.342 0.609 1.00 94.69 103 GLN A C 1
ATOM 807 O O . GLN A 1 103 ? -12.987 -5.523 0.248 1.00 94.69 103 GLN A O 1
ATOM 812 N N . PRO A 1 104 ? -10.867 -6.275 0.425 1.00 97.00 104 PRO A N 1
ATOM 813 C CA . PRO A 1 104 ? -9.444 -6.152 0.752 1.00 97.00 104 PRO A CA 1
ATOM 814 C C . PRO A 1 104 ? -8.715 -5.207 -0.213 1.00 97.00 104 PRO A C 1
ATOM 816 O O . PRO A 1 104 ? -9.030 -5.143 -1.405 1.00 97.00 104 PRO A O 1
ATOM 819 N N . ILE A 1 105 ? -7.715 -4.486 0.296 1.00 98.31 105 ILE A N 1
ATOM 820 C CA . ILE A 1 105 ? -6.951 -3.521 -0.504 1.00 98.31 105 ILE A CA 1
ATOM 821 C C . ILE A 1 105 ? -5.890 -4.260 -1.311 1.00 98.31 105 ILE A C 1
ATOM 823 O O . ILE A 1 105 ? -5.016 -4.907 -0.745 1.00 98.31 105 ILE A O 1
ATOM 827 N N . LYS A 1 106 ? -5.923 -4.125 -2.636 1.00 98.56 106 LYS A N 1
ATOM 828 C CA . LYS A 1 106 ? -4.977 -4.769 -3.554 1.00 98.56 106 LYS A CA 1
ATOM 829 C C . LYS A 1 106 ? -3.951 -3.769 -4.059 1.00 98.56 106 LYS A C 1
ATOM 831 O O . LYS A 1 106 ? -4.321 -2.748 -4.645 1.00 98.56 106 LYS A O 1
ATOM 836 N N . LEU A 1 107 ? -2.676 -4.078 -3.844 1.00 98.31 107 LEU A N 1
ATOM 837 C CA . LEU A 1 107 ? -1.531 -3.275 -4.258 1.00 98.31 107 LEU A CA 1
ATOM 838 C C . LEU A 1 107 ? -0.744 -4.010 -5.339 1.00 98.31 107 LEU A C 1
ATOM 840 O O . LEU A 1 107 ? -0.312 -5.147 -5.142 1.00 98.31 107 LEU A O 1
ATOM 844 N N . GLU A 1 108 ? -0.522 -3.342 -6.464 1.00 96.19 108 GLU A N 1
ATOM 845 C CA . GLU A 1 108 ? 0.246 -3.878 -7.585 1.00 96.19 108 GLU A CA 1
ATOM 846 C C . GLU A 1 108 ? 1.210 -2.818 -8.131 1.00 96.19 108 GLU A C 1
ATOM 848 O O . GLU A 1 108 ? 0.899 -1.619 -8.119 1.00 96.19 108 GLU A O 1
ATOM 853 N N . PRO A 1 109 ? 2.377 -3.224 -8.652 1.00 94.06 109 PRO A N 1
ATOM 854 C CA . PRO A 1 109 ? 3.220 -2.316 -9.417 1.00 94.06 109 PRO A CA 1
ATOM 855 C C . PRO A 1 109 ? 2.495 -1.809 -10.675 1.00 94.06 109 PRO A C 1
ATOM 857 O O . PRO A 1 109 ? 1.599 -2.461 -11.212 1.00 94.06 109 PRO A O 1
ATOM 860 N 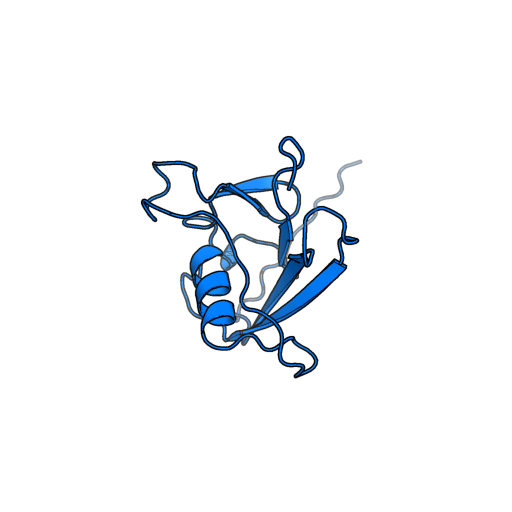N . MET A 1 110 ? 2.903 -0.646 -11.187 1.00 91.75 110 MET A N 1
ATOM 861 C CA . MET A 1 110 ? 2.379 -0.135 -12.458 1.00 91.75 110 MET A CA 1
ATOM 862 C C . MET A 1 110 ? 2.725 -1.082 -13.614 1.00 91.75 110 MET A C 1
ATOM 864 O O . MET A 1 110 ? 3.865 -1.512 -13.738 1.00 91.75 110 MET A O 1
ATOM 868 N N . SER A 1 111 ? 1.759 -1.365 -14.491 1.00 81.50 111 SER A N 1
ATOM 869 C CA . SER A 1 111 ? 1.901 -2.339 -15.586 1.00 81.50 111 SER A CA 1
ATOM 870 C C . SER A 1 111 ? 2.707 -1.846 -16.791 1.00 81.50 111 SER A C 1
ATOM 872 O O . SER A 1 111 ? 3.118 -2.648 -17.621 1.00 81.50 111 SER A O 1
ATOM 874 N N . LYS A 1 112 ? 2.921 -0.529 -16.920 1.00 78.75 112 LYS A N 1
ATOM 875 C CA . LYS A 1 112 ? 3.628 0.068 -18.066 1.00 78.75 112 LYS A CA 1
ATOM 876 C C . LYS A 1 112 ? 5.156 -0.034 -17.960 1.00 78.75 112 LYS A C 1
ATOM 878 O O . LYS A 1 112 ? 5.846 0.217 -18.943 1.00 78.75 112 LYS A O 1
ATOM 883 N N . PHE A 1 113 ? 5.677 -0.389 -16.789 1.00 72.12 113 PHE A N 1
ATOM 884 C CA . PHE A 1 113 ? 7.108 -0.494 -16.524 1.00 72.12 113 PHE A CA 1
ATOM 885 C C . PHE A 1 113 ? 7.446 -1.935 -16.137 1.00 72.12 113 PHE A C 1
ATOM 887 O O . PHE A 1 113 ? 6.662 -2.530 -15.400 1.00 72.12 113 PHE A O 1
ATOM 894 N N . PRO A 1 114 ? 8.578 -2.495 -16.602 1.00 67.62 114 PRO A N 1
ATOM 895 C CA . PRO A 1 114 ? 9.024 -3.809 -16.161 1.00 67.62 114 PRO A CA 1
ATOM 896 C C . PRO A 1 114 ? 9.278 -3.761 -14.655 1.00 67.62 114 PRO A C 1
ATOM 898 O O . PRO A 1 114 ? 9.996 -2.894 -14.155 1.00 67.62 114 PRO A O 1
ATOM 901 N N . ASN A 1 115 ? 8.621 -4.662 -13.941 1.00 61.97 115 ASN A N 1
ATOM 902 C CA . ASN A 1 115 ? 8.317 -4.526 -12.524 1.00 61.97 115 ASN A CA 1
ATOM 903 C C . ASN A 1 115 ? 8.542 -5.814 -11.789 1.00 61.97 115 ASN A C 1
ATOM 905 O O . ASN A 1 115 ? 7.888 -6.814 -12.155 1.00 61.97 115 ASN A O 1
#

pLDDT: mean 89.89, std 15.05, range [37.53, 98.56]

Radius of gyration: 14.98 Å; chains: 1; bounding box: 45×33×32 Å